Protein AF-A0A3N4HGA9-F1 (afdb_monomer_lite)

Radius of gyration: 20.95 Å; chains: 1; bounding box: 51×25×53 Å

pLDDT: mean 73.27, std 13.0, range [49.5, 88.75]

Secondary structure (DSSP, 8-state):
-HHHHHHHHHTTS-----EEEEEEETTEEEEEEPPTT--GGG--HHHHHHT--HHHHTTTT-TTS---EEEEEESS-HHHHHHHHHHHHHHHHHHHH--

Organism: NCBI:txid1160509

Sequence (99 aa):
LLLFLLPLLTLASAATYPLFCKCTCLSQSAIIPLTPTQTCTDCTRQFCLSKNLDICDKAEDKEGEGGVATSCFQRDSGKDRVVVGGFIVLTLGLLGWGG

Structure (mmCIF, N/CA/C/O backbone):
data_AF-A0A3N4HGA9-F1
#
_entry.id   AF-A0A3N4HGA9-F1
#
loop_
_atom_site.group_PDB
_atom_site.id
_atom_site.type_symbol
_atom_site.label_atom_id
_atom_site.label_alt_id
_atom_site.label_comp_id
_atom_site.label_asym_id
_atom_site.label_entity_id
_atom_site.label_seq_id
_atom_site.pdbx_PDB_ins_code
_atom_site.Cartn_x
_atom_site.Cartn_y
_atom_site.Cartn_z
_atom_site.occupancy
_atom_site.B_iso_or_equiv
_atom_site.auth_seq_id
_atom_site.auth_comp_id
_atom_site.auth_asym_id
_atom_site.auth_atom_id
_atom_site.pdbx_PDB_model_num
ATOM 1 N N . LEU A 1 1 ? 23.949 7.733 -27.456 1.00 52.72 1 LEU A N 1
ATOM 2 C CA . LEU A 1 1 ? 24.040 7.352 -26.027 1.00 52.72 1 LEU A CA 1
ATOM 3 C C . LEU A 1 1 ? 23.379 8.376 -25.093 1.00 52.72 1 LEU A C 1
ATOM 5 O O . LEU A 1 1 ? 22.393 8.036 -24.459 1.00 52.72 1 LEU A O 1
ATOM 9 N N . LEU A 1 2 ? 23.842 9.637 -25.055 1.00 52.16 2 LEU A N 1
ATOM 10 C CA . LEU A 1 2 ? 23.320 10.675 -24.143 1.00 52.16 2 LEU A CA 1
ATOM 11 C C . LEU A 1 2 ? 21.833 11.030 -24.386 1.00 52.16 2 LEU A C 1
ATOM 13 O O . LEU A 1 2 ? 21.087 11.238 -23.439 1.00 52.16 2 LEU A O 1
ATOM 17 N N . LEU A 1 3 ? 21.376 10.982 -25.645 1.00 54.97 3 LEU A N 1
ATOM 18 C CA . LEU A 1 3 ? 19.967 11.168 -26.040 1.00 54.97 3 LEU A CA 1
ATOM 19 C C . LEU A 1 3 ? 19.030 10.009 -25.635 1.00 54.97 3 LEU A C 1
ATOM 21 O O . LEU A 1 3 ? 17.824 10.212 -25.562 1.00 54.97 3 LEU A O 1
ATOM 25 N N . PHE A 1 4 ? 19.563 8.815 -25.344 1.00 58.56 4 PHE A N 1
ATOM 26 C CA . PHE A 1 4 ? 18.774 7.637 -24.944 1.00 58.56 4 PHE A CA 1
ATOM 27 C C . PHE A 1 4 ? 18.542 7.563 -23.422 1.00 58.56 4 PHE A C 1
ATOM 29 O O . PHE A 1 4 ? 17.645 6.862 -22.966 1.00 58.56 4 PHE A O 1
ATOM 36 N N . LEU A 1 5 ? 19.334 8.302 -22.635 1.00 59.16 5 LEU A N 1
ATOM 37 C CA . LEU A 1 5 ? 19.294 8.312 -21.166 1.00 59.16 5 LEU A CA 1
ATOM 38 C C . LEU A 1 5 ? 18.274 9.308 -20.585 1.00 59.16 5 LEU A C 1
ATOM 40 O O . LEU A 1 5 ? 17.763 9.086 -19.490 1.00 59.16 5 LEU A O 1
ATOM 44 N N . LEU A 1 6 ? 17.933 10.376 -21.316 1.00 62.44 6 LEU A N 1
ATOM 45 C CA . LEU A 1 6 ? 16.939 11.369 -20.886 1.00 62.44 6 LEU A CA 1
ATOM 46 C C . LEU A 1 6 ? 15.525 10.801 -20.609 1.00 62.44 6 LEU A C 1
ATOM 48 O O . LEU A 1 6 ? 14.952 11.189 -19.590 1.00 62.44 6 LEU A O 1
ATOM 52 N N . PRO A 1 7 ? 14.947 9.890 -21.422 1.00 62.41 7 PRO A N 1
ATOM 53 C CA . PRO A 1 7 ? 13.621 9.330 -21.133 1.00 62.41 7 PRO A CA 1
ATOM 54 C C . PRO A 1 7 ? 13.612 8.350 -19.947 1.00 62.41 7 PRO A C 1
ATOM 56 O O . PRO A 1 7 ? 12.562 8.100 -19.364 1.00 62.41 7 PRO A O 1
ATOM 59 N N . LEU A 1 8 ? 14.769 7.813 -19.545 1.00 58.19 8 LEU A N 1
ATOM 60 C CA . LEU A 1 8 ? 14.875 6.952 -18.362 1.00 58.19 8 LEU A CA 1
ATOM 61 C C . LEU A 1 8 ? 14.755 7.741 -17.056 1.00 58.19 8 LEU A C 1
ATOM 63 O O . LEU A 1 8 ? 14.233 7.233 -16.065 1.00 58.19 8 LEU A O 1
ATOM 67 N N . LEU A 1 9 ? 15.222 8.990 -17.060 1.00 58.62 9 LEU A N 1
ATOM 68 C CA . LEU A 1 9 ? 15.202 9.851 -15.883 1.00 58.62 9 LEU A CA 1
ATOM 69 C C . LEU A 1 9 ? 13.795 10.401 -15.590 1.00 58.62 9 LEU A C 1
ATOM 71 O O . LEU A 1 9 ? 13.465 10.650 -14.432 1.00 58.62 9 LEU A O 1
ATOM 75 N N . THR A 1 10 ? 12.941 10.536 -16.610 1.00 55.19 10 THR A N 1
ATOM 76 C CA . THR A 1 10 ? 11.556 11.019 -16.463 1.00 55.19 10 THR A CA 1
ATOM 77 C C . THR A 1 10 ? 10.577 9.940 -15.991 1.00 55.19 10 THR A C 1
ATOM 79 O O . THR A 1 10 ? 9.579 10.275 -15.360 1.00 55.19 10 THR A O 1
ATOM 82 N N . LEU A 1 11 ? 10.869 8.649 -16.199 1.00 53.59 11 LEU A N 1
ATOM 83 C CA . LEU A 1 11 ? 10.057 7.551 -15.645 1.00 53.59 11 LEU A CA 1
ATOM 84 C C . LEU A 1 11 ? 10.214 7.390 -14.121 1.00 53.59 11 LEU A C 1
ATOM 86 O O . LEU A 1 11 ? 9.390 6.745 -13.477 1.00 53.59 11 LEU A O 1
ATOM 90 N N . ALA A 1 12 ? 11.255 7.972 -13.519 1.00 54.88 12 ALA A N 1
ATOM 91 C CA . ALA A 1 12 ? 11.540 7.817 -12.095 1.00 54.88 12 ALA A CA 1
ATOM 92 C C . ALA A 1 12 ? 10.819 8.837 -11.185 1.00 54.88 12 ALA A C 1
ATOM 94 O O . ALA A 1 12 ? 10.823 8.666 -9.965 1.00 54.88 12 ALA A O 1
ATOM 95 N N . SER A 1 13 ? 10.220 9.906 -11.712 1.00 52.00 13 SER A N 1
ATOM 96 C CA . SER A 1 13 ? 9.878 11.084 -10.893 1.00 52.00 13 SER A CA 1
ATOM 97 C C . SER A 1 13 ? 8.402 11.271 -10.530 1.00 52.00 13 SER A C 1
ATOM 99 O O . SER A 1 13 ? 8.081 12.244 -9.855 1.00 52.00 13 SER A O 1
ATOM 101 N N . ALA A 1 14 ? 7.502 10.343 -10.852 1.00 50.16 14 ALA A N 1
ATOM 102 C CA . ALA A 1 14 ? 6.103 10.460 -10.434 1.00 50.16 14 ALA A CA 1
ATOM 103 C C . ALA A 1 14 ? 5.562 9.145 -9.871 1.00 50.16 14 ALA A C 1
ATOM 105 O O . ALA A 1 14 ? 4.769 8.458 -10.502 1.00 50.16 14 ALA A O 1
ATOM 106 N N . ALA A 1 15 ? 5.978 8.799 -8.654 1.00 50.72 15 ALA A N 1
ATOM 107 C CA . ALA A 1 15 ? 5.278 7.797 -7.863 1.00 50.72 15 ALA A CA 1
ATOM 108 C C . ALA A 1 15 ? 4.700 8.485 -6.626 1.00 50.72 15 ALA A C 1
ATOM 110 O O . ALA A 1 15 ? 5.255 8.400 -5.533 1.00 50.72 15 ALA A O 1
ATOM 111 N N . THR A 1 16 ? 3.575 9.185 -6.793 1.00 56.25 16 THR A N 1
ATOM 112 C CA . THR A 1 16 ? 2.601 9.259 -5.701 1.00 56.25 16 THR A CA 1
ATOM 113 C C . THR A 1 16 ? 2.114 7.830 -5.525 1.00 56.25 16 THR A C 1
ATOM 115 O O . THR A 1 16 ? 1.235 7.381 -6.253 1.00 56.25 16 THR A O 1
ATOM 118 N N . TYR A 1 17 ? 2.792 7.065 -4.674 1.00 62.53 17 TYR A N 1
ATOM 119 C CA . TYR A 1 17 ? 2.480 5.658 -4.475 1.00 62.53 17 TYR A CA 1
ATOM 120 C C . TYR A 1 17 ? 1.070 5.567 -3.875 1.00 62.53 17 TYR A C 1
ATOM 122 O O . TYR A 1 17 ? 0.835 6.108 -2.792 1.00 62.53 17 TYR A O 1
ATOM 130 N N . PRO A 1 18 ? 0.098 4.953 -4.572 1.00 70.00 18 PRO A N 1
ATOM 131 C CA . PRO A 1 18 ? -1.235 4.810 -4.021 1.00 70.00 18 PRO A CA 1
ATOM 132 C C . PRO A 1 18 ? -1.186 3.751 -2.912 1.00 70.00 18 PR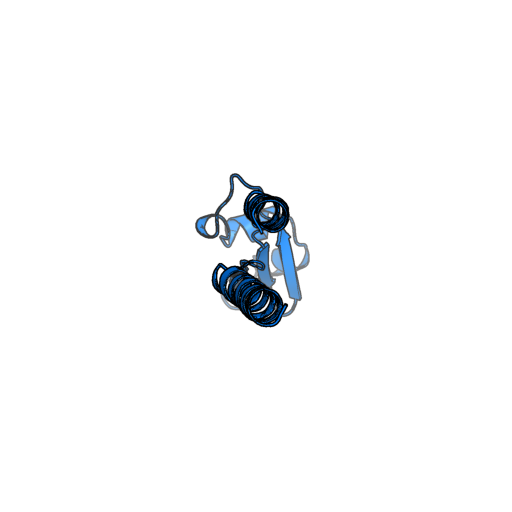O A C 1
ATOM 134 O O . PRO A 1 18 ? -0.982 2.563 -3.175 1.00 70.00 18 PRO A O 1
ATOM 137 N N . LEU A 1 19 ? -1.353 4.181 -1.658 1.00 82.62 19 LEU A N 1
ATOM 138 C CA . LEU A 1 19 ? -1.538 3.264 -0.537 1.00 82.62 19 LEU A CA 1
ATOM 139 C C . LEU A 1 19 ? -2.999 2.812 -0.480 1.00 82.62 19 LEU A C 1
ATOM 141 O O . LEU A 1 19 ? -3.920 3.618 -0.622 1.00 82.62 19 LEU A O 1
ATOM 145 N N . PHE A 1 20 ? -3.211 1.528 -0.211 1.00 87.00 20 PHE A N 1
ATOM 146 C CA . PHE A 1 20 ? -4.537 0.950 -0.040 1.00 87.00 20 PHE A CA 1
ATOM 147 C C . PHE A 1 20 ? -4.669 0.326 1.349 1.00 87.00 20 PHE A C 1
ATOM 149 O O . PHE A 1 20 ? -3.840 -0.479 1.770 1.00 87.00 20 PHE A O 1
ATOM 156 N N . CYS A 1 21 ? -5.737 0.673 2.059 1.00 88.75 21 CYS A N 1
ATOM 157 C CA . CYS A 1 21 ? -6.121 0.042 3.314 1.00 88.75 21 CYS A CA 1
ATOM 158 C C . CYS A 1 21 ? -7.152 -1.048 3.011 1.00 88.75 21 CYS A C 1
ATOM 160 O O . CYS A 1 21 ? -8.218 -0.764 2.461 1.00 88.75 21 CYS A O 1
ATOM 162 N N . LYS A 1 22 ? -6.837 -2.301 3.338 1.00 87.81 22 LYS A N 1
ATOM 163 C CA . LYS A 1 22 ? -7.776 -3.419 3.260 1.00 87.81 22 LYS A CA 1
ATOM 164 C C . LYS A 1 22 ? -8.425 -3.608 4.627 1.00 87.81 22 LYS A C 1
ATOM 166 O O . LYS A 1 22 ? -7.745 -3.966 5.586 1.00 87.81 22 LYS A O 1
ATOM 171 N N . CYS A 1 23 ? -9.732 -3.396 4.698 1.00 87.88 23 CYS A N 1
ATOM 172 C CA . CYS A 1 23 ? -10.555 -3.668 5.871 1.00 87.88 23 CYS A CA 1
ATOM 173 C C . CYS A 1 23 ? -11.256 -5.015 5.673 1.00 87.88 23 CYS A C 1
ATOM 175 O O . CYS A 1 23 ? -11.886 -5.222 4.634 1.00 87.88 23 CYS A O 1
ATOM 177 N N . THR A 1 24 ? -11.157 -5.926 6.639 1.00 85.81 24 THR A N 1
ATOM 178 C CA . THR A 1 24 ? -11.839 -7.232 6.601 1.00 85.81 24 THR A CA 1
ATOM 179 C C . THR A 1 24 ? -12.835 -7.319 7.761 1.00 85.81 24 THR A C 1
ATOM 181 O O . THR A 1 24 ? -12.414 -7.228 8.912 1.00 85.81 24 THR A O 1
ATOM 184 N N . CYS A 1 25 ? -14.129 -7.493 7.468 1.00 84.50 25 CYS A N 1
ATOM 185 C CA . CYS A 1 25 ? -15.221 -7.633 8.448 1.00 84.50 25 CYS A CA 1
ATOM 186 C C . CYS A 1 25 ? -16.024 -8.912 8.166 1.00 84.50 25 CYS A C 1
ATOM 188 O O . CYS A 1 25 ? -16.547 -9.046 7.062 1.00 84.50 25 CYS A O 1
ATOM 190 N N . LEU A 1 26 ? -16.109 -9.827 9.146 1.00 72.06 26 LEU A N 1
ATOM 191 C CA . LEU A 1 26 ? -16.906 -11.079 9.225 1.00 72.06 26 LEU A CA 1
ATOM 192 C C . LEU A 1 26 ? -16.897 -12.077 8.043 1.00 72.06 26 LEU A C 1
ATOM 194 O O . LEU A 1 26 ? -17.353 -13.198 8.236 1.00 72.06 26 LEU A O 1
ATOM 198 N N . SER A 1 27 ? -16.394 -11.705 6.862 1.00 68.88 27 SER A N 1
ATOM 199 C CA . SER A 1 27 ? -16.085 -12.488 5.644 1.00 68.88 27 SER A CA 1
ATOM 200 C C . SER A 1 27 ? -16.022 -11.597 4.388 1.00 68.88 27 SER A C 1
ATOM 202 O O . SER A 1 27 ? -15.716 -12.087 3.303 1.00 68.88 27 SER A O 1
ATOM 204 N N . GLN A 1 28 ? -16.288 -10.290 4.494 1.00 76.00 28 GLN A N 1
ATOM 205 C CA . GLN A 1 28 ? -16.163 -9.341 3.390 1.00 76.00 28 GLN A CA 1
ATOM 206 C C . GLN A 1 28 ? -14.925 -8.459 3.541 1.00 76.00 28 GLN A C 1
ATOM 208 O O . GLN A 1 28 ? -14.557 -8.039 4.639 1.00 76.00 28 GLN A O 1
ATOM 213 N N . SER A 1 29 ? -14.275 -8.179 2.413 1.00 79.81 29 SER A N 1
ATOM 214 C CA . SER A 1 29 ? -13.111 -7.302 2.349 1.00 79.81 29 SER A CA 1
ATOM 215 C C . SER A 1 29 ? -13.397 -6.081 1.489 1.00 79.81 29 SER A C 1
ATOM 217 O O . SER A 1 29 ? -13.805 -6.234 0.338 1.00 79.81 29 SER A O 1
ATOM 219 N N . ALA A 1 30 ? -13.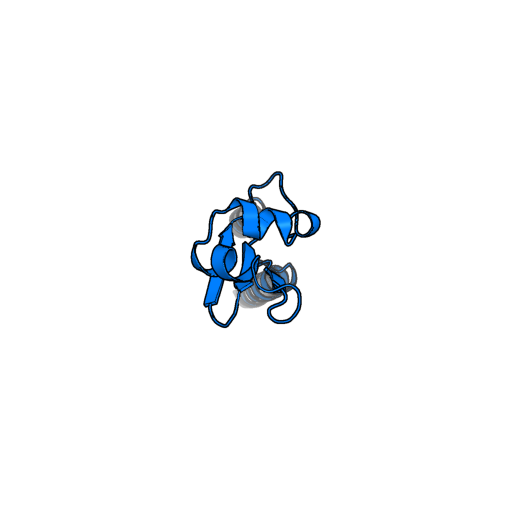103 -4.893 2.008 1.00 84.25 30 ALA A N 1
ATOM 220 C CA . ALA A 1 30 ? -13.137 -3.646 1.256 1.00 84.25 30 ALA A CA 1
ATOM 221 C C . ALA A 1 30 ? -11.740 -3.034 1.167 1.00 84.25 30 ALA A C 1
ATOM 223 O O . ALA A 1 30 ? -10.953 -3.106 2.111 1.00 84.25 30 ALA A O 1
ATOM 224 N N . ILE A 1 31 ? -11.432 -2.446 0.015 1.00 88.25 31 ILE A N 1
ATOM 225 C CA . ILE A 1 31 ? -10.131 -1.852 -0.284 1.00 88.25 31 ILE A CA 1
ATOM 226 C C . ILE A 1 31 ? -10.355 -0.356 -0.479 1.00 88.25 31 ILE A C 1
ATOM 228 O O . ILE A 1 31 ? -11.042 0.049 -1.416 1.00 88.25 31 ILE A O 1
ATOM 232 N N . ILE A 1 32 ? -9.793 0.456 0.411 1.00 86.50 32 ILE A N 1
ATOM 233 C CA . ILE A 1 32 ? -9.974 1.908 0.419 1.00 86.50 32 ILE A CA 1
ATOM 234 C C . ILE A 1 32 ? -8.648 2.587 0.059 1.00 86.50 32 ILE A C 1
ATOM 236 O O . ILE A 1 32 ? -7.634 2.296 0.701 1.00 86.50 32 ILE A O 1
ATOM 240 N N . PRO A 1 33 ? -8.620 3.490 -0.938 1.00 86.06 33 PRO A N 1
ATOM 241 C CA . PRO A 1 33 ? -7.431 4.279 -1.230 1.00 86.06 33 PRO A CA 1
ATOM 242 C C . PRO A 1 33 ? -7.187 5.314 -0.124 1.00 86.06 33 PRO A C 1
ATOM 244 O O . PRO A 1 33 ? -8.111 5.996 0.327 1.00 86.06 33 PRO A O 1
ATOM 247 N N . LEU A 1 34 ? -5.934 5.442 0.297 1.00 84.50 34 LEU A N 1
ATOM 248 C CA . LEU A 1 34 ? -5.476 6.496 1.199 1.00 84.50 34 LEU A CA 1
ATOM 249 C C . LEU A 1 34 ? -5.074 7.729 0.379 1.00 84.50 34 LEU A C 1
ATOM 251 O O . LEU A 1 34 ? -4.542 7.619 -0.727 1.00 84.50 34 LEU A O 1
ATOM 255 N N . THR A 1 35 ? -5.346 8.919 0.913 1.00 81.69 35 THR A N 1
ATOM 256 C CA . THR A 1 35 ? -4.874 10.177 0.320 1.00 81.69 35 THR A CA 1
ATOM 257 C C . THR A 1 35 ? -3.362 10.324 0.527 1.00 81.69 35 THR A C 1
ATOM 259 O O . THR A 1 35 ? -2.823 9.725 1.453 1.00 81.69 35 THR A O 1
ATOM 262 N N . PRO A 1 36 ? -2.653 11.144 -0.272 1.00 71.88 36 PRO A N 1
ATOM 263 C CA . PRO A 1 36 ? -1.197 11.320 -0.147 1.00 71.88 36 PRO A CA 1
ATOM 264 C C . PRO A 1 36 ? -0.743 11.909 1.200 1.00 71.88 36 PRO A C 1
ATOM 266 O O . PRO A 1 36 ? 0.439 11.876 1.520 1.00 71.88 36 PRO A O 1
ATOM 269 N N . THR A 1 37 ? -1.672 12.462 1.981 1.00 77.62 37 THR A N 1
ATOM 270 C CA . THR A 1 37 ? -1.451 12.937 3.352 1.00 77.62 37 THR A CA 1
ATOM 271 C C . THR A 1 37 ? -1.572 11.841 4.412 1.00 77.62 37 THR A C 1
ATOM 273 O O . THR A 1 37 ? -1.188 12.080 5.551 1.00 77.62 37 THR A O 1
ATOM 276 N N . GLN A 1 38 ? -2.110 10.671 4.057 1.00 81.69 38 GLN A N 1
ATOM 277 C CA . GLN A 1 38 ? -2.377 9.559 4.966 1.00 81.69 38 GLN A CA 1
ATOM 278 C C . GLN A 1 38 ? -1.340 8.446 4.773 1.00 81.69 38 GLN A C 1
ATOM 280 O O . GLN A 1 38 ? -0.887 8.166 3.662 1.00 81.69 38 GLN A O 1
ATOM 285 N N . THR A 1 39 ? -0.982 7.782 5.864 1.00 83.44 39 THR A N 1
ATOM 286 C CA . THR A 1 39 ? 0.037 6.726 5.921 1.00 83.44 39 THR A CA 1
ATOM 287 C C . THR A 1 39 ? -0.581 5.375 6.299 1.00 83.44 39 THR A C 1
ATOM 289 O O . THR A 1 39 ? -1.755 5.296 6.651 1.00 83.44 39 THR A O 1
ATOM 292 N N . CYS A 1 40 ? 0.182 4.270 6.260 1.00 84.44 40 CYS A N 1
ATOM 293 C CA . CYS A 1 40 ? -0.334 2.979 6.752 1.00 84.44 40 CYS A CA 1
ATOM 294 C C . CYS A 1 40 ? -0.775 3.033 8.218 1.00 84.44 40 CYS A C 1
ATOM 296 O O . CYS A 1 40 ? -1.631 2.250 8.618 1.00 84.44 40 CYS A O 1
ATOM 298 N N . THR A 1 41 ? -0.201 3.931 9.017 1.00 85.44 41 THR A N 1
ATOM 299 C CA . THR A 1 41 ? -0.561 4.107 10.428 1.00 85.44 41 THR A CA 1
ATOM 300 C C . THR A 1 41 ? -1.992 4.621 10.585 1.00 85.44 41 THR A C 1
ATOM 302 O O . THR A 1 41 ? -2.644 4.319 11.578 1.00 85.44 41 THR A O 1
ATOM 305 N N . ASP A 1 42 ? -2.508 5.325 9.575 1.00 86.88 42 ASP A N 1
ATOM 306 C CA . ASP A 1 42 ? -3.886 5.816 9.529 1.00 86.88 42 ASP A CA 1
ATOM 307 C C . ASP A 1 42 ? -4.897 4.702 9.189 1.00 86.88 42 ASP A C 1
ATOM 309 O O . ASP A 1 42 ? -6.098 4.855 9.418 1.00 86.88 42 ASP A O 1
ATOM 313 N N . CYS A 1 43 ? -4.428 3.540 8.711 1.00 87.81 43 CYS A N 1
ATOM 314 C CA . CYS A 1 43 ? -5.238 2.340 8.465 1.00 87.81 43 CYS A CA 1
ATOM 315 C C . CYS A 1 43 ? -5.566 1.619 9.788 1.00 87.81 43 CYS A C 1
ATOM 317 O O . CYS A 1 43 ? -5.088 0.521 10.087 1.00 87.81 43 CYS A O 1
ATOM 319 N N . THR A 1 44 ? -6.399 2.261 10.602 1.00 88.31 44 THR A N 1
ATOM 320 C CA . THR A 1 44 ? -6.877 1.743 11.889 1.00 88.31 44 THR A CA 1
ATOM 321 C C . THR A 1 44 ? -8.298 1.198 11.784 1.00 88.31 44 THR A C 1
ATOM 323 O O . THR A 1 44 ? -9.039 1.493 10.844 1.00 88.31 44 THR A O 1
ATOM 326 N N . ARG A 1 45 ? -8.727 0.436 12.798 1.00 81.75 45 ARG A N 1
ATOM 327 C CA . ARG A 1 45 ? -10.121 -0.016 12.923 1.00 81.75 45 ARG A CA 1
ATOM 328 C C . ARG A 1 45 ? -11.108 1.155 12.841 1.00 81.75 45 ARG A C 1
ATOM 330 O O . ARG A 1 45 ? -12.107 1.050 12.141 1.00 81.75 45 ARG A O 1
ATOM 337 N N . GLN A 1 46 ? -10.793 2.278 13.488 1.00 81.88 46 GLN A N 1
ATOM 338 C CA . GLN A 1 46 ? -11.650 3.468 13.491 1.00 81.88 46 GLN A CA 1
ATOM 339 C C . GLN A 1 46 ? -11.798 4.091 12.095 1.00 81.88 46 GLN A C 1
ATOM 341 O O . GLN A 1 46 ? -12.878 4.549 11.732 1.00 81.88 46 GLN A O 1
ATOM 346 N N . PHE A 1 47 ? -10.745 4.045 11.273 1.00 85.06 47 PHE A N 1
ATOM 347 C CA . PHE A 1 47 ? -10.815 4.489 9.880 1.00 85.06 47 PHE A CA 1
ATOM 348 C C . PHE A 1 47 ? -11.730 3.591 9.033 1.00 85.06 47 PHE A C 1
ATOM 350 O O . PHE A 1 47 ? -12.543 4.097 8.260 1.00 85.06 47 PHE A O 1
ATOM 357 N N . CYS A 1 48 ? -11.643 2.267 9.206 1.00 83.19 48 CYS A N 1
ATOM 358 C CA . CYS A 1 48 ? -12.527 1.315 8.523 1.00 83.19 48 CYS A CA 1
ATOM 359 C C . CYS A 1 48 ? -14.003 1.500 8.913 1.00 83.19 48 CYS A C 1
ATOM 361 O O . CYS A 1 48 ? -14.868 1.442 8.042 1.00 83.19 48 CYS A O 1
ATOM 363 N N . LEU A 1 49 ? -14.285 1.766 10.194 1.00 80.38 49 LEU A N 1
ATOM 364 C CA . LEU A 1 49 ? -15.642 2.020 10.696 1.00 80.38 49 LEU A CA 1
ATOM 365 C C . LEU A 1 49 ? -16.203 3.353 10.182 1.00 80.38 49 LEU A C 1
ATOM 367 O O . LEU A 1 49 ? -17.342 3.421 9.728 1.00 80.38 49 LEU A O 1
ATOM 371 N N . SER A 1 50 ? -15.373 4.400 10.144 1.00 81.00 50 SER A N 1
ATOM 372 C CA . SER A 1 50 ? -15.759 5.724 9.634 1.00 81.00 50 SER A CA 1
ATOM 373 C C . SER A 1 50 ? -16.242 5.698 8.176 1.00 81.00 50 SER A C 1
ATOM 375 O O . SER A 1 50 ? -17.063 6.528 7.777 1.00 81.00 50 SER A O 1
ATOM 377 N N . LYS A 1 51 ? -15.799 4.722 7.374 1.00 80.69 51 LYS A N 1
ATOM 378 C CA . LYS A 1 51 ? -16.244 4.551 5.983 1.00 80.69 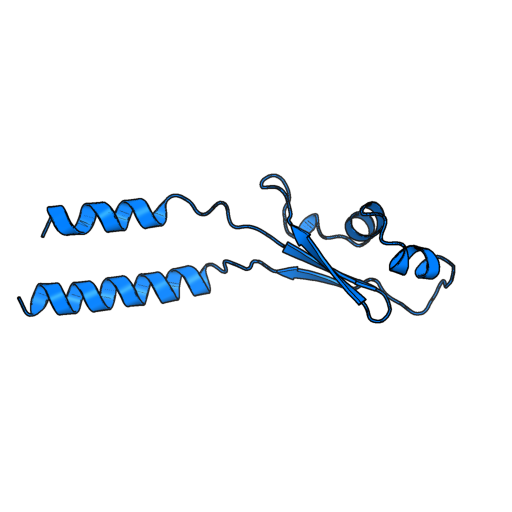51 LYS A CA 1
ATOM 379 C C . LYS A 1 51 ? -17.666 3.988 5.830 1.00 80.69 51 LYS A C 1
ATOM 381 O O . LYS A 1 51 ? -18.069 3.786 4.689 1.00 80.69 51 LYS A O 1
ATOM 386 N N . ASN A 1 52 ? -18.430 3.829 6.921 1.00 68.56 52 ASN A N 1
ATOM 387 C CA . ASN A 1 52 ? -19.850 3.435 6.918 1.00 68.56 52 ASN A CA 1
ATOM 388 C C . ASN A 1 52 ? -20.103 2.167 6.092 1.00 68.56 52 ASN A C 1
ATOM 390 O O . ASN A 1 52 ? -20.935 2.117 5.187 1.00 68.56 52 ASN A O 1
ATOM 394 N N . LEU A 1 53 ? -19.331 1.126 6.389 1.00 70.88 53 LEU A N 1
ATOM 395 C CA . LEU A 1 53 ? -19.581 -0.193 5.839 1.00 70.88 53 LEU A CA 1
ATOM 396 C C . LEU A 1 53 ? -20.700 -0.849 6.657 1.00 70.88 53 LEU A C 1
ATOM 398 O O . LEU A 1 53 ? -20.449 -1.321 7.759 1.00 70.88 53 LEU A O 1
ATOM 402 N N . ASP A 1 54 ? -21.913 -0.897 6.102 1.00 60.66 54 ASP A N 1
ATOM 403 C CA . ASP A 1 54 ? -23.129 -1.490 6.709 1.00 60.66 54 ASP A CA 1
ATOM 404 C C . ASP A 1 54 ? -22.901 -2.932 7.228 1.00 60.66 54 ASP A C 1
ATOM 406 O O . ASP A 1 54 ? -23.416 -3.372 8.251 1.00 60.66 54 ASP A O 1
ATOM 410 N N . ILE A 1 55 ? -21.993 -3.643 6.562 1.00 65.62 55 ILE A N 1
ATOM 411 C CA . ILE A 1 55 ? -21.474 -4.982 6.889 1.00 65.62 55 ILE A CA 1
ATOM 412 C C . ILE A 1 55 ? -20.604 -5.057 8.158 1.00 65.62 55 ILE A C 1
ATOM 414 O O . ILE A 1 55 ? -20.355 -6.155 8.651 1.00 65.62 55 ILE A O 1
ATOM 418 N N . CYS A 1 56 ? -20.127 -3.926 8.682 1.00 66.94 56 CYS A N 1
ATOM 419 C CA . CYS A 1 56 ? -19.372 -3.833 9.935 1.00 66.94 56 CYS A CA 1
ATOM 420 C C . CYS A 1 56 ? -20.209 -3.218 11.080 1.00 66.94 56 CYS A C 1
ATOM 422 O O . CYS A 1 56 ? -19.830 -3.390 12.233 1.00 66.94 56 CYS A O 1
ATOM 424 N N . ASP A 1 57 ? -21.339 -2.557 10.792 1.00 63.84 57 ASP A N 1
ATOM 425 C CA . ASP A 1 57 ? -22.261 -1.986 11.798 1.00 63.84 57 ASP A CA 1
ATOM 426 C C . ASP A 1 57 ? -22.903 -3.094 12.650 1.00 63.84 57 ASP A C 1
ATOM 428 O O . ASP A 1 57 ? -22.849 -3.081 13.875 1.00 63.84 57 ASP A O 1
ATOM 432 N N . LYS A 1 58 ? -23.328 -4.181 11.994 1.00 57.59 58 LYS A N 1
ATOM 433 C CA . LYS A 1 58 ? -23.835 -5.403 12.649 1.00 57.59 58 LYS A CA 1
ATOM 434 C C . LYS A 1 58 ? -22.797 -6.159 13.491 1.00 57.59 58 LYS A C 1
ATOM 436 O O . LYS A 1 58 ? -23.153 -7.125 14.166 1.00 57.59 58 LYS A O 1
ATOM 441 N N . ALA A 1 59 ? -21.522 -5.773 13.417 1.00 56.16 59 ALA A N 1
ATOM 442 C CA . ALA A 1 59 ? -20.440 -6.355 14.207 1.00 56.16 59 ALA A CA 1
ATOM 443 C C . ALA A 1 59 ? -20.208 -5.612 15.532 1.00 56.16 59 ALA A C 1
ATOM 445 O O . ALA A 1 59 ? -19.522 -6.140 16.405 1.00 56.16 59 ALA A O 1
ATOM 446 N N . GLU A 1 60 ? -20.750 -4.400 15.683 1.00 53.50 60 GLU A N 1
ATOM 447 C CA . GLU A 1 60 ? -20.603 -3.589 16.895 1.00 53.50 60 GLU A CA 1
ATOM 448 C C . GLU A 1 60 ? -21.496 -4.110 18.038 1.00 53.50 60 GLU A C 1
ATOM 450 O O . GLU A 1 60 ? -21.108 -4.045 19.199 1.00 53.50 60 GLU A O 1
ATOM 455 N N . ASP A 1 61 ? -22.608 -4.777 17.702 1.00 51.72 61 ASP A N 1
ATOM 456 C CA . ASP A 1 61 ? -23.534 -5.418 18.653 1.00 51.72 61 ASP A CA 1
ATOM 457 C C . ASP A 1 61 ? -23.035 -6.765 19.225 1.00 51.72 61 ASP A C 1
ATOM 459 O O . ASP A 1 61 ? -23.686 -7.385 20.071 1.00 51.72 61 ASP A O 1
ATOM 463 N N . LYS A 1 62 ? -21.894 -7.270 18.744 1.00 51.34 62 LYS A N 1
ATOM 464 C CA . LYS A 1 62 ? -21.274 -8.519 19.203 1.00 51.34 62 LYS A CA 1
ATOM 465 C C . LYS A 1 62 ? -19.896 -8.198 19.768 1.00 51.34 62 LYS A C 1
ATOM 467 O O . LYS A 1 62 ? -18.880 -8.398 19.103 1.00 51.34 62 LYS A O 1
ATOM 472 N N . GLU A 1 63 ? -19.870 -7.724 21.014 1.00 49.50 63 GLU A N 1
ATOM 473 C CA . GLU A 1 63 ? -18.669 -7.668 21.854 1.00 49.50 63 GLU A CA 1
ATOM 474 C C . GLU A 1 63 ? -18.040 -9.073 21.957 1.00 49.50 63 GLU A C 1
ATOM 476 O O . GLU A 1 63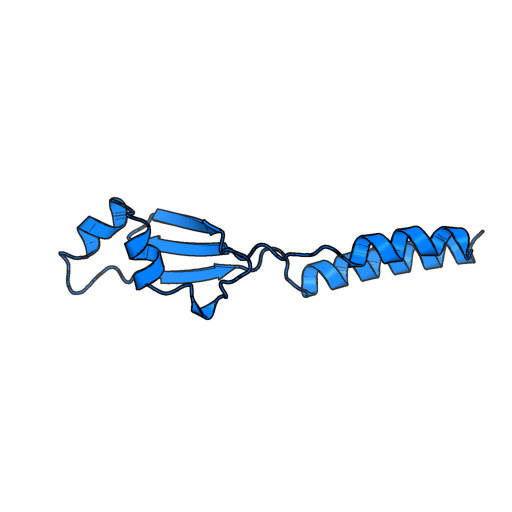 ? -18.332 -9.830 22.877 1.00 49.50 63 GLU A O 1
ATOM 481 N N . GLY A 1 64 ? -17.211 -9.483 20.994 1.00 54.84 64 GLY A N 1
ATOM 482 C CA . GLY A 1 64 ? -16.410 -10.694 21.169 1.00 54.84 64 GLY A CA 1
ATOM 483 C C . GLY A 1 64 ? -15.849 -11.371 19.927 1.00 54.84 64 GLY A C 1
ATOM 484 O O . GLY A 1 64 ? -14.724 -11.848 19.994 1.00 54.84 64 GLY A O 1
ATOM 485 N N . GLU A 1 65 ? -16.558 -11.441 18.797 1.00 50.50 65 GLU A N 1
ATOM 486 C CA . GLU A 1 65 ? -16.203 -12.443 17.770 1.00 50.50 65 GLU A CA 1
ATOM 487 C C . GLU A 1 65 ? -16.348 -11.910 16.339 1.00 50.50 65 GLU A C 1
ATOM 489 O O . GLU A 1 65 ? -17.282 -12.225 15.608 1.00 50.50 65 GLU A O 1
ATOM 494 N N . GLY A 1 66 ? -15.400 -11.069 15.926 1.00 53.12 66 GLY A N 1
ATOM 495 C CA . GLY A 1 66 ? -15.337 -10.555 14.557 1.00 53.12 66 GLY A CA 1
ATOM 496 C C . GLY A 1 66 ? -14.335 -9.423 14.400 1.00 53.12 66 GLY A C 1
ATOM 497 O O . GLY A 1 66 ? -14.686 -8.352 13.913 1.00 53.12 66 GLY A O 1
ATOM 498 N N . GLY A 1 67 ? -13.102 -9.617 14.877 1.00 62.41 67 GLY A N 1
ATOM 499 C CA . GLY A 1 67 ? -12.065 -8.585 14.848 1.00 62.41 67 GLY A CA 1
ATOM 500 C C . GLY A 1 67 ? -11.889 -8.000 13.444 1.00 62.41 67 GLY A C 1
ATOM 501 O O . GLY A 1 67 ? -11.555 -8.718 12.505 1.00 62.41 67 GLY A O 1
ATOM 502 N N . VAL A 1 68 ? -12.122 -6.691 13.305 1.00 73.12 68 VAL A N 1
ATOM 503 C CA . VAL A 1 68 ? -11.857 -5.944 12.070 1.00 73.12 68 VAL A CA 1
ATOM 504 C C . VAL A 1 68 ? -10.359 -6.021 11.798 1.00 73.12 68 VAL A C 1
ATOM 506 O O . VAL A 1 68 ? -9.568 -5.353 12.464 1.00 73.12 68 VAL A O 1
ATOM 509 N N . ALA A 1 69 ? -9.959 -6.851 10.839 1.00 84.06 69 ALA A N 1
AT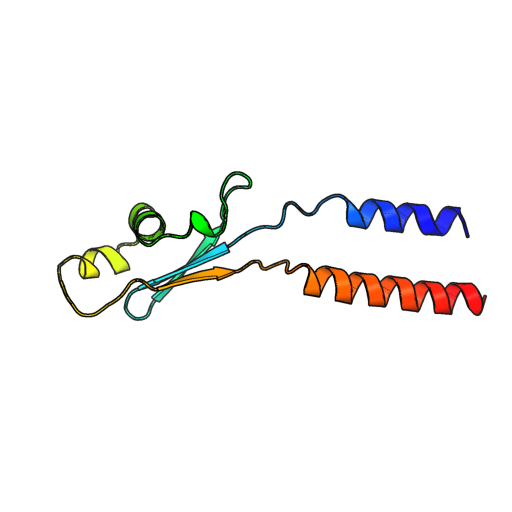OM 510 C CA . ALA A 1 69 ? -8.562 -6.965 10.454 1.00 84.06 69 ALA A CA 1
ATOM 511 C C . ALA A 1 69 ? -8.243 -5.864 9.441 1.00 84.06 69 ALA A C 1
ATOM 513 O O . ALA A 1 69 ? -8.811 -5.838 8.342 1.00 84.06 69 ALA A O 1
ATOM 514 N N . THR A 1 70 ? -7.339 -4.956 9.808 1.00 85.88 70 THR A N 1
ATOM 515 C CA . THR A 1 70 ? -6.789 -3.964 8.886 1.00 85.88 70 THR A CA 1
ATOM 516 C C . THR A 1 70 ? -5.464 -4.472 8.336 1.00 85.88 70 THR A C 1
ATOM 518 O O . THR A 1 70 ? -4.617 -4.998 9.057 1.00 85.88 70 THR A O 1
ATOM 521 N N . SER A 1 71 ? -5.288 -4.373 7.025 1.00 86.50 71 SER A N 1
ATOM 522 C CA . SER A 1 71 ? -4.038 -4.729 6.364 1.00 86.50 71 SER A CA 1
ATOM 523 C C . SER A 1 71 ? -3.699 -3.641 5.362 1.00 86.50 71 SER A C 1
ATOM 525 O O . SER A 1 71 ? -4.479 -3.351 4.455 1.00 86.50 71 SER A O 1
ATOM 527 N N . CYS A 1 72 ? -2.555 -2.993 5.550 1.00 86.50 72 CYS A N 1
ATOM 528 C CA . CYS A 1 72 ? -2.103 -1.954 4.642 1.00 86.50 72 CYS A CA 1
ATOM 529 C C . CYS A 1 72 ? -1.325 -2.582 3.482 1.00 86.50 72 CYS A C 1
ATOM 531 O O . CYS A 1 72 ? -0.308 -3.243 3.691 1.00 86.50 72 CYS A O 1
ATOM 533 N N . PHE A 1 73 ? -1.796 -2.352 2.259 1.00 81.81 73 PHE A N 1
ATOM 534 C CA . PHE A 1 73 ? -1.136 -2.763 1.029 1.00 81.81 73 PHE A CA 1
ATOM 535 C C . PHE A 1 73 ? -0.580 -1.537 0.304 1.00 81.81 73 PHE A C 1
ATOM 537 O O . PHE A 1 73 ? -1.313 -0.676 -0.181 1.00 81.81 73 PHE A O 1
ATOM 544 N N . GLN A 1 74 ? 0.739 -1.497 0.172 1.00 73.69 74 GLN A N 1
ATOM 545 C CA . GLN A 1 74 ? 1.417 -0.689 -0.837 1.00 73.69 74 GLN A CA 1
ATOM 546 C C . GLN A 1 74 ? 1.425 -1.505 -2.132 1.00 73.69 74 GLN A C 1
ATOM 548 O O . GLN A 1 74 ? 2.168 -2.480 -2.238 1.00 73.69 74 GLN A O 1
ATOM 553 N N . ARG A 1 75 ? 0.565 -1.150 -3.098 1.00 68.62 75 ARG A N 1
ATOM 554 C CA . ARG A 1 75 ? 0.535 -1.823 -4.412 1.00 68.62 75 ARG A CA 1
ATOM 555 C C . ARG A 1 75 ? 1.802 -1.526 -5.225 1.00 68.62 75 ARG A C 1
ATOM 557 O O . ARG A 1 75 ? 2.140 -2.301 -6.107 1.00 68.62 75 ARG A O 1
ATOM 564 N N . ASP A 1 76 ? 2.516 -0.461 -4.864 1.00 63.59 76 ASP A N 1
ATOM 565 C CA . ASP A 1 76 ? 3.815 -0.094 -5.418 1.00 63.59 76 ASP A CA 1
ATOM 566 C C . ASP A 1 76 ? 4.893 -0.273 -4.335 1.00 63.59 76 ASP A C 1
ATOM 568 O O . ASP A 1 76 ? 5.328 0.660 -3.660 1.00 63.59 76 ASP A O 1
ATOM 572 N N . SER A 1 77 ? 5.277 -1.526 -4.072 1.00 71.06 77 SER A N 1
ATOM 573 C CA . SER A 1 77 ? 6.430 -1.780 -3.209 1.00 71.06 77 SER A CA 1
ATOM 574 C C . SER A 1 77 ? 7.685 -1.296 -3.931 1.00 71.06 77 SER A C 1
ATOM 576 O O . SER A 1 77 ? 7.882 -1.614 -5.103 1.00 71.06 77 SER A O 1
ATOM 578 N N . GLY A 1 78 ? 8.597 -0.615 -3.229 1.00 68.81 78 GLY A N 1
ATOM 579 C CA . GLY A 1 78 ? 9.914 -0.270 -3.780 1.00 68.81 78 GLY A CA 1
ATOM 580 C C . GLY A 1 78 ? 10.656 -1.487 -4.346 1.00 68.81 78 GLY A C 1
ATOM 581 O O . GLY A 1 78 ? 11.479 -1.345 -5.242 1.00 68.81 78 GLY A O 1
ATOM 582 N N . LYS A 1 79 ? 10.302 -2.697 -3.892 1.00 70.62 79 LYS A N 1
ATOM 583 C CA . LYS A 1 79 ? 10.771 -3.951 -4.474 1.00 70.62 79 LYS A CA 1
ATOM 584 C C . LYS A 1 79 ? 10.308 -4.148 -5.925 1.00 70.62 79 LYS A C 1
ATOM 586 O O . LYS A 1 79 ? 11.142 -4.482 -6.753 1.00 70.62 79 LYS A O 1
ATOM 591 N N . ASP A 1 80 ? 9.041 -3.891 -6.248 1.00 74.50 80 ASP A N 1
ATOM 592 C CA . ASP A 1 80 ? 8.510 -3.977 -7.621 1.00 74.50 80 ASP A CA 1
ATOM 593 C C . ASP A 1 80 ? 9.171 -2.932 -8.527 1.00 74.50 80 ASP A C 1
ATOM 595 O O . ASP A 1 80 ? 9.651 -3.240 -9.618 1.00 74.50 80 ASP A O 1
ATOM 599 N N . ARG A 1 81 ? 9.327 -1.708 -8.010 1.00 74.31 81 ARG A N 1
ATOM 600 C CA . ARG A 1 81 ? 10.003 -0.618 -8.718 1.00 74.31 81 ARG A CA 1
ATOM 601 C C . ARG A 1 81 ? 11.483 -0.908 -8.994 1.00 74.31 81 ARG A C 1
ATOM 603 O O . ARG A 1 81 ? 11.968 -0.617 -10.086 1.00 74.31 81 ARG A O 1
ATOM 610 N N . VAL A 1 82 ? 12.207 -1.480 -8.030 1.00 81.69 82 VAL A N 1
ATOM 611 C CA . VAL A 1 82 ? 13.615 -1.881 -8.199 1.00 81.69 82 VAL A CA 1
ATOM 612 C C . VAL A 1 82 ? 13.739 -3.053 -9.173 1.00 81.69 82 VAL A C 1
ATOM 614 O O . VAL A 1 82 ? 14.635 -3.036 -10.014 1.00 81.69 82 VAL A O 1
ATOM 617 N N . VAL A 1 83 ? 12.836 -4.037 -9.108 1.00 83.81 83 VAL A N 1
ATOM 618 C CA . VAL A 1 83 ? 12.826 -5.188 -10.028 1.00 83.81 83 VAL A CA 1
ATOM 619 C C . VAL A 1 83 ? 12.604 -4.730 -11.472 1.00 83.81 83 VAL A C 1
ATOM 621 O O . VAL A 1 83 ? 13.399 -5.070 -12.349 1.0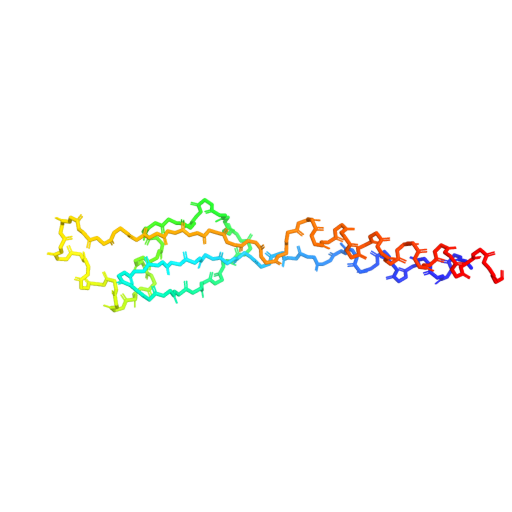0 83.81 83 VAL A O 1
ATOM 624 N N . VAL A 1 84 ? 11.582 -3.905 -11.719 1.00 85.12 84 VAL A N 1
ATOM 625 C CA . VAL A 1 84 ? 11.290 -3.369 -13.060 1.00 85.12 84 VAL A CA 1
ATOM 626 C C . VAL A 1 84 ? 12.419 -2.455 -13.546 1.00 85.12 84 VAL A C 1
ATOM 628 O O . VAL A 1 84 ? 12.873 -2.586 -14.683 1.00 85.12 84 VAL A O 1
ATOM 631 N N . GLY A 1 85 ? 12.927 -1.570 -12.682 1.00 82.31 85 GLY A N 1
ATOM 632 C CA . GLY A 1 85 ? 14.039 -0.678 -13.017 1.00 82.31 85 GLY A CA 1
ATOM 633 C C . GLY A 1 85 ? 15.323 -1.431 -13.378 1.00 82.31 85 GLY A C 1
ATOM 634 O O . GLY A 1 85 ? 15.972 -1.099 -14.370 1.00 82.31 85 GLY A O 1
ATOM 635 N N . GLY A 1 86 ? 15.662 -2.480 -12.624 1.00 86.00 86 GLY A N 1
ATOM 636 C CA . GLY A 1 86 ? 16.829 -3.321 -12.890 1.00 86.00 86 GLY A CA 1
ATOM 637 C C . GLY A 1 86 ? 16.737 -4.046 -14.231 1.00 86.00 86 GLY A C 1
ATOM 638 O O . GLY A 1 86 ? 17.715 -4.066 -14.979 1.00 86.00 86 GLY A O 1
ATOM 639 N N . PHE A 1 87 ? 15.556 -4.574 -14.570 1.00 87.00 87 PHE A N 1
ATOM 640 C CA . PHE A 1 87 ? 15.326 -5.214 -15.865 1.00 87.00 87 PHE A CA 1
ATOM 641 C C . PHE A 1 87 ? 15.553 -4.236 -17.023 1.00 87.00 87 PHE A C 1
ATOM 643 O O . PHE A 1 87 ? 16.340 -4.534 -17.918 1.00 87.00 87 PHE A O 1
ATOM 650 N N . ILE A 1 88 ? 14.952 -3.041 -16.956 1.00 87.06 88 ILE A N 1
ATOM 651 C CA . ILE A 1 88 ? 15.095 -2.000 -17.987 1.00 87.06 88 ILE A CA 1
ATOM 652 C C . ILE A 1 88 ? 16.572 -1.634 -18.190 1.00 87.06 88 ILE A C 1
ATOM 654 O O . ILE A 1 88 ? 17.052 -1.641 -19.327 1.00 87.06 88 ILE A O 1
ATOM 658 N N . VAL A 1 89 ? 17.306 -1.373 -17.102 1.00 86.12 89 VAL A N 1
ATOM 659 C CA . VAL A 1 89 ? 18.738 -1.023 -17.146 1.00 86.12 89 VAL A CA 1
ATOM 660 C C . VAL A 1 89 ? 19.574 -2.148 -17.759 1.00 86.12 89 VAL A C 1
ATOM 662 O O . VAL A 1 89 ? 20.426 -1.871 -18.603 1.00 86.12 89 VAL A O 1
ATOM 665 N N . LEU A 1 90 ? 19.310 -3.408 -17.397 1.00 88.50 90 LEU A N 1
ATOM 666 C CA . LEU A 1 90 ? 20.007 -4.565 -17.963 1.00 88.50 90 LEU A CA 1
ATOM 667 C C . LEU A 1 90 ? 19.791 -4.687 -19.473 1.00 88.50 90 LEU A C 1
ATOM 669 O O . LEU A 1 90 ? 20.764 -4.799 -20.218 1.00 88.50 90 LEU A O 1
ATOM 673 N N . THR A 1 91 ? 18.541 -4.629 -19.940 1.00 86.62 91 THR A N 1
ATOM 674 C CA . THR A 1 91 ? 18.240 -4.719 -21.380 1.00 86.62 91 THR A CA 1
ATOM 675 C C . THR A 1 91 ? 18.849 -3.575 -22.177 1.00 86.62 91 THR A C 1
ATOM 677 O O . THR A 1 91 ? 19.378 -3.810 -23.259 1.00 86.62 91 THR A O 1
ATOM 680 N N . LEU A 1 92 ? 18.823 -2.348 -21.653 1.00 87.31 92 LEU A N 1
ATOM 681 C CA . LEU A 1 92 ? 19.433 -1.204 -22.331 1.00 87.31 92 LEU A CA 1
ATOM 682 C C . LEU A 1 92 ? 20.958 -1.278 -22.332 1.00 87.31 92 LEU A C 1
ATOM 684 O O . LEU A 1 92 ? 21.577 -0.910 -23.327 1.00 87.31 92 LEU A O 1
ATOM 688 N N . GLY A 1 93 ? 21.562 -1.783 -21.254 1.00 86.19 93 GLY A N 1
ATOM 689 C CA . GLY A 1 93 ? 22.998 -2.048 -21.201 1.00 86.19 93 GLY A CA 1
ATOM 690 C C . GLY A 1 93 ? 23.426 -3.078 -22.246 1.00 86.19 93 GLY A C 1
ATOM 691 O O . GLY A 1 93 ? 24.384 -2.847 -22.978 1.00 86.19 93 GLY A O 1
ATOM 692 N N . LEU A 1 94 ? 22.672 -4.175 -22.371 1.00 88.62 94 LEU A N 1
ATOM 693 C CA . LEU A 1 94 ? 22.904 -5.212 -23.382 1.00 88.62 94 LEU A CA 1
ATOM 694 C C . LEU A 1 94 ? 22.741 -4.670 -24.809 1.00 88.62 94 LEU A C 1
ATOM 696 O O . LEU A 1 94 ? 23.599 -4.907 -25.657 1.00 88.62 94 LEU A O 1
ATOM 700 N N . LEU A 1 95 ? 21.670 -3.913 -25.065 1.00 85.38 95 LEU A N 1
ATOM 701 C CA . LEU A 1 95 ? 21.391 -3.344 -26.386 1.00 85.38 95 LEU A CA 1
ATOM 702 C C . LEU A 1 95 ? 22.418 -2.272 -26.782 1.00 85.38 95 LEU A C 1
ATOM 704 O O . LEU A 1 95 ? 22.770 -2.162 -27.950 1.00 85.38 95 LEU A O 1
ATOM 708 N N . GLY A 1 96 ? 22.905 -1.490 -25.814 1.00 83.88 96 GLY A N 1
ATOM 709 C CA . GLY A 1 96 ? 23.897 -0.440 -26.038 1.00 83.88 96 GLY A CA 1
ATOM 710 C C . GLY A 1 96 ? 25.335 -0.942 -26.188 1.00 83.88 96 GLY A C 1
ATOM 711 O O . GLY A 1 96 ? 26.141 -0.242 -26.786 1.00 83.88 96 GLY A O 1
ATOM 712 N N . TRP A 1 97 ? 25.669 -2.121 -25.652 1.00 77.44 97 TRP A N 1
ATOM 713 C CA . TRP A 1 97 ? 26.997 -2.733 -25.803 1.00 77.44 97 TRP A CA 1
ATOM 714 C C . TRP A 1 97 ? 27.139 -3.536 -27.105 1.00 77.44 97 TRP A C 1
ATOM 716 O O . TRP A 1 97 ? 28.238 -3.675 -27.631 1.00 77.44 97 TRP A O 1
ATOM 726 N N . GLY A 1 98 ? 26.037 -4.095 -27.611 1.00 74.00 98 GLY A N 1
ATOM 727 C CA . GLY A 1 98 ? 26.028 -4.917 -28.825 1.00 74.00 98 GLY A CA 1
ATOM 728 C C . GLY A 1 98 ? 25.800 -4.157 -30.135 1.00 74.00 98 GLY A C 1
ATOM 729 O O . GLY A 1 98 ? 25.718 -4.808 -31.175 1.00 74.00 98 GLY A O 1
ATOM 730 N N . GLY A 1 99 ? 25.646 -2.831 -30.088 1.00 58.31 99 GLY A N 1
ATOM 731 C CA . GLY A 1 99 ? 25.344 -1.968 -31.237 1.00 58.31 99 GLY A CA 1
ATOM 732 C C . GLY A 1 99 ? 26.436 -0.961 -31.558 1.00 58.31 99 GLY A C 1
ATOM 733 O O . GLY A 1 99 ? 27.269 -0.677 -30.671 1.00 58.31 99 GLY A O 1
#

Foldseek 3Di:
DVVVCVVLVVVPPDCLQWKWKWKDWPHDIDIHTDDSVDDLVNSDPVNVVVVPPVRCVVVVVDVPPIDTDIDMDRPDDVVVVCVVSVVVVVVVVVVVVVD